Protein AF-M6V968-F1 (afdb_monomer_lite)

Secondary structure (DSSP, 8-state):
------SSHHHHHHHHHIIIIIIIITT---GGGTT--HHHHHHHH-

Organism: NCBI:txid28182

Structure (mmCIF, N/CA/C/O backbone):
data_AF-M6V968-F1
#
_entry.id   AF-M6V968-F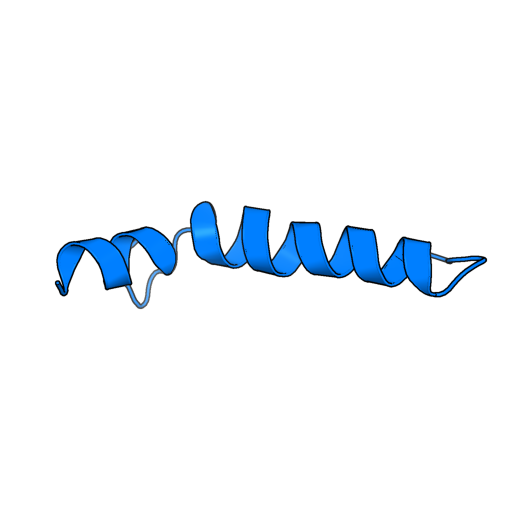1
#
loop_
_atom_site.group_PDB
_atom_site.id
_atom_site.type_symbol
_atom_site.label_atom_id
_atom_site.label_alt_id
_atom_site.label_comp_id
_atom_site.label_asym_id
_atom_site.label_entity_id
_atom_site.label_seq_id
_atom_site.pdbx_PDB_ins_code
_atom_site.Cartn_x
_atom_site.Cartn_y
_atom_site.Cartn_z
_atom_site.occupancy
_atom_site.B_iso_or_equiv
_atom_site.auth_seq_id
_atom_site.auth_comp_id
_atom_site.auth_asym_id
_atom_site.auth_atom_id
_atom_site.pdbx_PDB_model_num
ATOM 1 N N . MET A 1 1 ? -1.072 1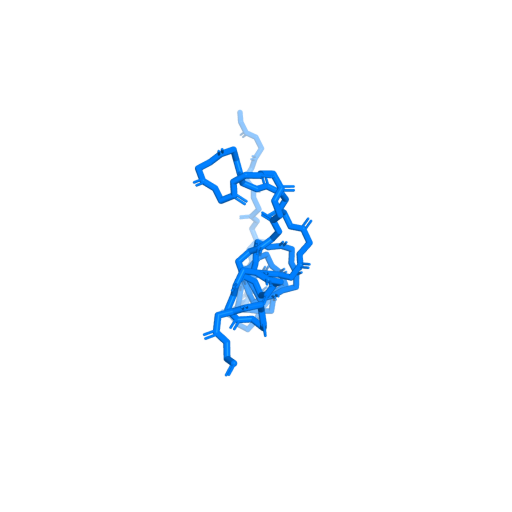0.031 -19.875 1.00 61.78 1 MET A N 1
ATOM 2 C CA . MET A 1 1 ? -0.959 9.159 -18.693 1.00 61.78 1 MET A CA 1
ATOM 3 C C . MET A 1 1 ? 0.432 8.579 -18.721 1.00 61.78 1 MET A C 1
ATOM 5 O O . MET A 1 1 ? 0.826 8.070 -19.764 1.00 61.78 1 MET A O 1
ATOM 9 N N . GLU A 1 2 ? 1.176 8.784 -17.646 1.00 84.50 2 GLU A N 1
ATOM 10 C CA . GLU A 1 2 ? 2.481 8.167 -17.425 1.00 84.50 2 GLU A CA 1
ATOM 11 C C . GLU A 1 2 ? 2.227 6.773 -16.841 1.00 84.50 2 GLU A C 1
ATOM 13 O O . GLU A 1 2 ? 1.335 6.623 -16.005 1.00 84.50 2 GLU A O 1
ATOM 18 N N . TYR A 1 3 ? 2.910 5.759 -17.365 1.00 85.19 3 TYR A N 1
ATOM 19 C CA . TYR A 1 3 ? 2.783 4.374 -16.918 1.00 85.19 3 TYR A CA 1
ATOM 20 C C . TYR A 1 3 ? 4.121 3.925 -16.358 1.00 85.19 3 TYR A C 1
ATOM 22 O O . TYR A 1 3 ? 5.159 4.221 -16.957 1.00 85.19 3 TYR A O 1
ATOM 30 N N . ASP A 1 4 ? 4.082 3.153 -15.280 1.00 87.12 4 ASP A N 1
ATOM 31 C CA . ASP A 1 4 ? 5.265 2.457 -14.800 1.00 87.12 4 ASP A CA 1
ATOM 32 C C . ASP A 1 4 ? 5.617 1.323 -15.767 1.00 87.12 4 ASP A C 1
ATOM 34 O O . ASP A 1 4 ? 4.767 0.517 -16.158 1.00 87.12 4 ASP A O 1
ATOM 38 N N . TYR A 1 5 ? 6.881 1.286 -16.186 1.00 93.62 5 TYR A N 1
ATOM 39 C CA . TYR A 1 5 ? 7.421 0.227 -17.027 1.00 93.62 5 TYR A CA 1
ATOM 40 C C . TYR A 1 5 ? 8.447 -0.576 -16.236 1.00 93.62 5 TYR A C 1
ATOM 42 O O . TYR A 1 5 ? 9.415 -0.021 -15.718 1.00 93.62 5 TYR A O 1
ATOM 50 N N . PHE A 1 6 ? 8.256 -1.892 -16.208 1.00 95.56 6 PHE A N 1
ATOM 51 C CA . PHE A 1 6 ? 9.146 -2.831 -15.536 1.00 95.56 6 PHE A CA 1
ATOM 52 C C . PHE A 1 6 ? 9.875 -3.677 -16.576 1.00 95.56 6 PHE A C 1
ATOM 54 O O . PHE A 1 6 ? 9.272 -4.166 -17.534 1.00 95.56 6 PHE A O 1
ATOM 61 N N . TYR A 1 7 ? 11.178 -3.868 -16.388 1.00 95.50 7 TYR A N 1
ATOM 62 C CA . TYR A 1 7 ? 11.987 -4.709 -17.271 1.00 95.50 7 TYR A CA 1
ATOM 63 C C . TYR A 1 7 ? 11.946 -6.173 -16.834 1.00 95.50 7 TYR A C 1
ATOM 65 O O . TYR A 1 7 ? 12.204 -7.070 -17.641 1.00 95.50 7 TYR A O 1
ATOM 73 N N . ARG A 1 8 ? 11.623 -6.421 -15.560 1.00 97.75 8 ARG A N 1
ATOM 74 C CA . ARG A 1 8 ? 11.510 -7.747 -14.954 1.00 97.75 8 ARG A CA 1
ATOM 75 C C . ARG A 1 8 ? 10.245 -7.837 -14.111 1.00 97.75 8 ARG A C 1
ATOM 77 O O . ARG A 1 8 ? 9.869 -6.880 -13.446 1.00 97.75 8 ARG A O 1
ATOM 84 N N . ILE A 1 9 ? 9.627 -9.017 -14.092 1.00 96.69 9 ILE A N 1
ATOM 85 C CA . ILE A 1 9 ? 8.411 -9.267 -13.301 1.00 96.69 9 ILE A CA 1
ATOM 86 C C . ILE A 1 9 ? 8.658 -9.001 -11.812 1.00 96.69 9 ILE A C 1
ATOM 88 O O . ILE A 1 9 ? 7.800 -8.418 -11.162 1.00 96.69 9 ILE A O 1
ATOM 92 N N . GLN A 1 10 ? 9.851 -9.326 -11.308 1.00 97.94 10 GLN A N 1
ATOM 93 C CA . GLN A 1 10 ? 10.206 -9.121 -9.902 1.00 97.94 10 GLN A CA 1
ATOM 94 C C . GLN A 1 10 ? 10.095 -7.652 -9.468 1.00 97.94 10 GLN A C 1
ATOM 96 O O . GLN A 1 10 ? 9.692 -7.375 -8.348 1.00 97.94 10 GLN A O 1
ATOM 101 N N . GLU A 1 11 ? 10.394 -6.705 -10.362 1.00 96.81 11 GLU A N 1
ATOM 102 C CA . GLU A 1 11 ? 10.297 -5.269 -10.060 1.00 96.81 11 GLU A CA 1
ATOM 103 C C . GLU A 1 11 ? 8.834 -4.843 -9.868 1.00 96.81 11 GLU A C 1
ATOM 105 O O . GLU A 1 11 ? 8.520 -4.037 -8.996 1.00 96.81 11 GLU A O 1
ATOM 110 N N . ALA A 1 12 ? 7.928 -5.419 -10.663 1.00 96.38 12 ALA A N 1
ATOM 111 C CA . ALA A 1 12 ? 6.496 -5.194 -10.519 1.00 96.38 12 ALA A CA 1
ATOM 112 C C . ALA A 1 12 ? 5.941 -5.884 -9.265 1.00 96.38 12 ALA A C 1
ATOM 114 O O . ALA A 1 12 ? 5.081 -5.323 -8.593 1.00 96.38 12 ALA A O 1
ATOM 115 N N . GLU A 1 13 ? 6.427 -7.087 -8.944 1.00 97.62 13 GLU A N 1
ATOM 116 C CA . GLU A 1 13 ? 6.027 -7.838 -7.748 1.00 97.62 13 GLU A CA 1
ATOM 117 C C . GLU A 1 13 ? 6.402 -7.098 -6.461 1.00 97.62 13 GLU A C 1
ATOM 119 O O . GLU A 1 13 ? 5.563 -6.986 -5.571 1.00 97.62 13 GLU A O 1
ATOM 124 N N . GLU A 1 14 ? 7.618 -6.550 -6.380 1.00 96.94 14 GLU A N 1
ATOM 125 C CA . GLU A 1 14 ? 8.069 -5.744 -5.237 1.00 96.94 14 GLU A CA 1
ATOM 126 C C . GLU A 1 14 ? 7.191 -4.500 -5.054 1.00 96.94 14 GLU A C 1
ATOM 128 O O . GLU A 1 14 ? 6.665 -4.267 -3.965 1.00 96.94 14 GLU A O 1
ATOM 133 N N . LEU A 1 15 ? 6.943 -3.748 -6.131 1.00 96.62 15 LEU A N 1
ATOM 134 C CA . LEU A 1 15 ? 6.102 -2.551 -6.067 1.00 96.62 15 LEU A CA 1
ATOM 135 C C . LEU A 1 15 ? 4.649 -2.883 -5.700 1.00 96.62 15 LEU A C 1
ATOM 137 O O . LEU A 1 15 ? 4.017 -2.163 -4.924 1.00 96.62 15 LEU A O 1
ATOM 141 N N . LEU A 1 16 ? 4.111 -3.981 -6.237 1.00 96.88 16 LEU A N 1
ATOM 142 C CA . LEU A 1 16 ? 2.770 -4.455 -5.906 1.00 96.88 16 LEU A CA 1
ATOM 143 C C . LEU A 1 16 ? 2.681 -4.870 -4.432 1.00 96.88 16 LEU A C 1
ATOM 145 O O . LEU A 1 16 ? 1.705 -4.529 -3.765 1.00 96.88 16 LEU A O 1
ATOM 149 N N . PHE A 1 17 ? 3.692 -5.577 -3.922 1.00 98.00 17 PHE A N 1
ATOM 150 C CA . PHE A 1 17 ? 3.760 -5.974 -2.519 1.00 98.00 17 PHE A CA 1
ATOM 151 C C . PHE A 1 17 ? 3.797 -4.752 -1.601 1.00 98.00 17 PHE A C 1
ATOM 153 O O . PHE A 1 17 ? 2.988 -4.665 -0.679 1.00 98.00 17 PHE A O 1
ATOM 160 N N . ASP A 1 18 ? 4.657 -3.773 -1.885 1.00 98.25 18 ASP A N 1
ATOM 161 C CA . ASP A 1 18 ? 4.725 -2.532 -1.108 1.00 98.25 18 ASP A CA 1
ATOM 162 C C . ASP A 1 18 ? 3.385 -1.785 -1.131 1.00 98.25 18 ASP A C 1
ATOM 164 O O . ASP A 1 18 ? 2.911 -1.296 -0.102 1.00 98.25 18 ASP A O 1
ATOM 168 N N . HIS A 1 19 ? 2.720 -1.741 -2.288 1.00 97.81 19 HIS A N 1
ATOM 169 C CA . HIS A 1 19 ? 1.417 -1.098 -2.397 1.00 97.81 19 HIS A CA 1
ATOM 170 C C . HIS A 1 19 ? 0.327 -1.824 -1.597 1.00 97.81 19 HIS A C 1
ATOM 172 O O . HIS A 1 19 ? -0.456 -1.170 -0.908 1.00 97.81 19 HIS A O 1
ATOM 178 N N . ILE A 1 20 ? 0.248 -3.152 -1.689 1.00 98.25 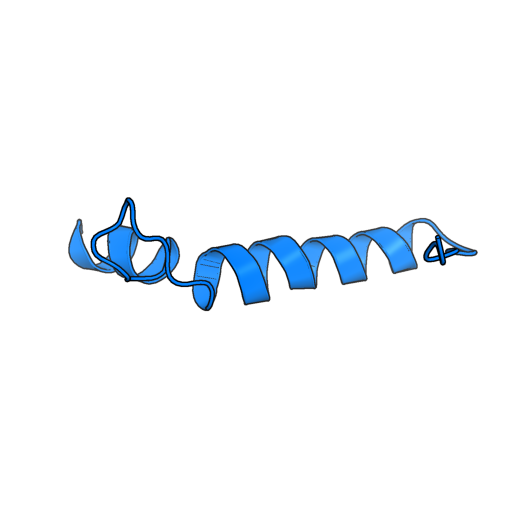20 ILE A N 1
ATOM 179 C CA . ILE A 1 20 ? -0.814 -3.936 -1.048 1.00 98.25 20 ILE A CA 1
ATOM 180 C C . ILE A 1 20 ? -0.526 -4.116 0.443 1.00 98.25 20 ILE A C 1
ATOM 182 O O . ILE A 1 20 ? -1.342 -3.746 1.281 1.00 98.25 20 ILE A O 1
ATOM 186 N N . GLU A 1 21 ? 0.632 -4.659 0.801 1.00 98.31 21 GLU A N 1
ATOM 187 C CA . GLU A 1 21 ? 0.895 -5.099 2.171 1.00 98.31 21 GLU A CA 1
ATOM 188 C C . GLU A 1 21 ? 1.371 -3.972 3.079 1.00 98.31 21 GLU A C 1
ATOM 190 O O . GLU A 1 21 ? 0.964 -3.892 4.240 1.00 98.31 21 GLU A O 1
ATOM 195 N N . VAL A 1 22 ? 2.224 -3.081 2.572 1.00 97.75 22 VAL A N 1
ATOM 196 C CA . VAL A 1 22 ? 2.758 -1.983 3.385 1.00 97.75 22 VAL A CA 1
ATOM 197 C C . VAL A 1 22 ? 1.791 -0.810 3.378 1.00 97.75 22 VAL A C 1
ATOM 199 O O . VAL A 1 22 ? 1.363 -0.361 4.440 1.00 97.75 22 VAL A O 1
ATOM 202 N N . TYR A 1 23 ? 1.410 -0.318 2.201 1.00 98.38 23 TYR A N 1
ATOM 203 C CA . TYR A 1 23 ? 0.533 0.842 2.125 1.00 98.38 23 TYR A CA 1
ATOM 204 C C . TYR A 1 23 ? -0.932 0.479 2.395 1.00 98.38 23 TYR A C 1
ATOM 206 O O . TYR A 1 23 ? -1.509 0.973 3.361 1.00 98.38 23 TYR A O 1
ATOM 214 N N . TYR A 1 24 ? -1.553 -0.377 1.582 1.00 98.38 24 TYR A N 1
ATOM 215 C CA . TYR A 1 24 ? -2.998 -0.601 1.656 1.00 98.38 24 TYR A CA 1
AT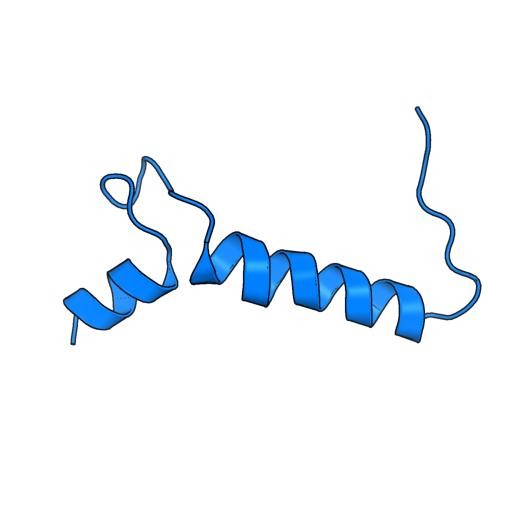OM 216 C C . TYR A 1 24 ? -3.419 -1.299 2.956 1.00 98.38 24 TYR A C 1
ATOM 218 O O . TYR A 1 24 ? -4.286 -0.790 3.662 1.00 98.38 24 TYR A O 1
ATOM 226 N N . ASN A 1 25 ? -2.788 -2.420 3.302 1.00 98.06 25 ASN A N 1
ATOM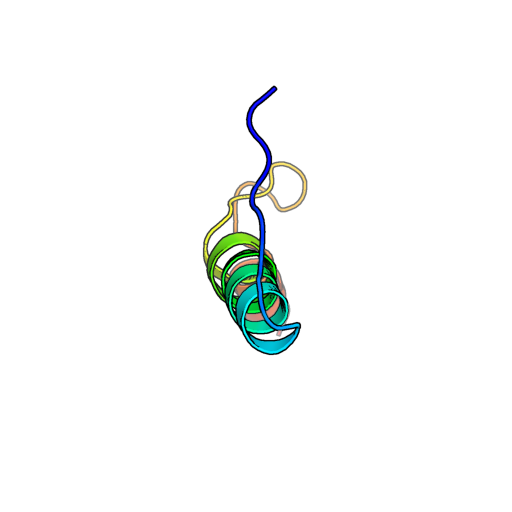 227 C CA . ASN A 1 25 ? -3.186 -3.224 4.455 1.00 98.06 25 ASN A CA 1
ATOM 228 C C . ASN A 1 25 ? -2.784 -2.583 5.790 1.00 98.06 25 ASN A C 1
ATOM 230 O O . ASN A 1 25 ? -3.565 -2.640 6.735 1.00 98.06 25 ASN A O 1
ATOM 234 N N . ARG A 1 26 ? -1.595 -1.968 5.891 1.00 97.94 26 ARG A N 1
ATOM 235 C CA . ARG A 1 26 ? -1.059 -1.478 7.180 1.00 97.94 26 ARG A CA 1
ATOM 236 C C . ARG A 1 26 ? -1.180 0.024 7.418 1.00 97.94 26 ARG A C 1
ATOM 238 O O . ARG A 1 26 ? -1.112 0.436 8.567 1.00 97.94 26 ARG A O 1
ATOM 245 N N . GLN A 1 27 ? -1.289 0.850 6.378 1.00 98.06 27 GLN A N 1
ATOM 246 C CA . GLN A 1 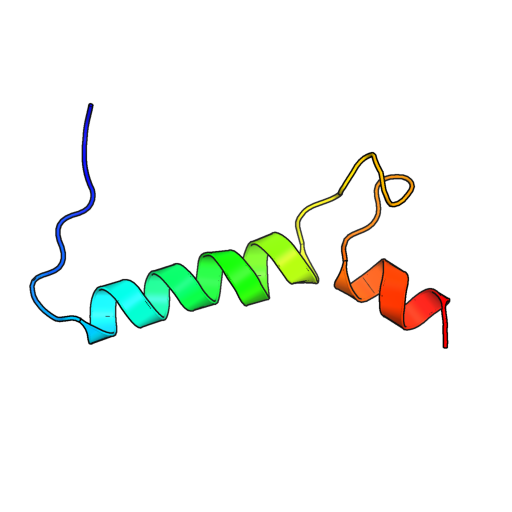27 ? -1.216 2.314 6.533 1.00 98.06 27 GLN A CA 1
ATOM 247 C C . GLN A 1 27 ? -2.465 3.043 6.041 1.00 98.06 27 GLN A C 1
ATOM 249 O O . GLN A 1 27 ? -2.822 4.098 6.567 1.00 98.06 27 GLN A O 1
ATOM 254 N N . ARG A 1 28 ? -3.124 2.533 4.999 1.00 97.94 28 ARG A N 1
ATOM 255 C CA . ARG A 1 28 ? -4.238 3.228 4.365 1.00 97.94 28 ARG A CA 1
ATOM 256 C C . ARG A 1 28 ? -5.477 3.161 5.250 1.00 97.94 28 ARG A C 1
ATOM 258 O O . ARG A 1 28 ? -6.102 2.117 5.384 1.00 97.94 28 ARG A O 1
ATOM 265 N N . SER A 1 29 ? -5.883 4.320 5.752 1.00 97.69 29 SER A N 1
ATOM 266 C CA . SER A 1 29 ? -7.168 4.499 6.425 1.00 97.69 29 SER A CA 1
ATOM 267 C C . SER A 1 29 ? -8.337 4.237 5.465 1.00 97.69 29 SER A C 1
ATOM 269 O O . SER A 1 29 ? -8.367 4.755 4.339 1.00 97.69 29 SER A O 1
ATOM 271 N N . HIS A 1 30 ? -9.310 3.439 5.909 1.00 97.19 30 HIS A N 1
ATOM 272 C CA . HIS A 1 30 ? -10.507 3.114 5.142 1.00 97.19 30 HIS A CA 1
ATOM 273 C C . HIS A 1 30 ? -11.756 3.666 5.836 1.00 97.19 30 HIS A C 1
ATOM 275 O O . HIS A 1 30 ? -12.059 3.299 6.965 1.00 97.19 30 HIS A O 1
ATOM 281 N N . SER A 1 31 ? -12.546 4.498 5.150 1.00 97.06 31 SER A N 1
ATOM 282 C CA . SER A 1 31 ? -13.773 5.078 5.730 1.00 97.06 31 SER A CA 1
ATOM 283 C C . SER A 1 31 ? -14.821 4.031 6.119 1.00 97.06 31 SER A C 1
ATOM 285 O O . SER A 1 31 ? -15.604 4.254 7.031 1.00 97.06 31 SER A O 1
ATOM 287 N N . TYR A 1 32 ? -14.828 2.889 5.429 1.00 96.69 32 TYR A N 1
ATOM 288 C CA . TYR A 1 32 ? -15.668 1.736 5.770 1.00 96.69 32 TYR A CA 1
ATOM 289 C C . TYR A 1 32 ? -15.242 1.042 7.075 1.00 96.69 32 TYR A C 1
ATOM 291 O O . TYR A 1 32 ? -16.073 0.428 7.729 1.00 96.69 32 TYR A O 1
ATOM 299 N N . LEU A 1 33 ? -13.965 1.148 7.447 1.00 97.00 33 LEU A N 1
ATOM 300 C CA . LEU A 1 33 ? -13.394 0.564 8.661 1.00 97.00 33 LEU A CA 1
ATOM 301 C C . LEU A 1 33 ? -13.249 1.637 9.749 1.00 97.00 33 LEU A C 1
ATOM 303 O O . LEU A 1 33 ? -12.227 1.698 10.416 1.00 97.00 33 LEU A O 1
ATOM 307 N N . ASP A 1 34 ? -14.205 2.564 9.856 1.00 96.50 34 ASP A N 1
ATOM 308 C CA . ASP A 1 34 ? -14.169 3.669 10.829 1.00 96.50 34 ASP A CA 1
ATOM 309 C C . ASP A 1 34 ? -12.850 4.466 10.833 1.00 96.50 34 ASP A C 1
ATOM 311 O O . ASP A 1 34 ? -12.389 4.964 11.858 1.00 96.50 34 ASP A O 1
ATOM 315 N N . PHE A 1 35 ? -12.260 4.627 9.646 1.00 97.12 35 PHE A N 1
ATOM 316 C CA . PHE A 1 35 ? -11.006 5.343 9.416 1.00 97.12 35 PHE A CA 1
ATOM 317 C C . PHE A 1 35 ? -9.751 4.704 10.034 1.00 97.12 35 PHE A C 1
ATOM 319 O O . PHE A 1 35 ? -8.728 5.388 10.130 1.00 97.12 35 PHE A O 1
ATOM 326 N N . VAL A 1 36 ? -9.761 3.403 10.333 1.00 97.81 36 VAL A N 1
ATOM 327 C CA . VAL A 1 36 ? -8.531 2.639 10.611 1.00 97.81 36 VAL A CA 1
ATOM 328 C C . VAL A 1 36 ? -8.028 1.893 9.371 1.00 97.81 36 VAL A C 1
ATOM 330 O O . VAL A 1 36 ? -8.717 1.818 8.343 1.00 97.81 36 VAL A O 1
ATOM 333 N N . SER A 1 37 ? -6.796 1.390 9.431 1.00 98.31 37 SER A N 1
ATOM 334 C CA . SER A 1 37 ? -6.257 0.487 8.412 1.00 98.31 37 SER A CA 1
ATOM 335 C C . SER A 1 37 ? -6.859 -0.922 8.522 1.00 98.31 37 SER A C 1
ATOM 337 O O . SER A 1 37 ? -7.326 -1.312 9.596 1.00 98.31 37 SER A O 1
ATOM 339 N N . PRO A 1 38 ? -6.840 -1.720 7.437 1.00 98.38 38 PRO A N 1
ATOM 340 C CA . PRO A 1 38 ? -7.251 -3.122 7.486 1.00 98.38 38 PRO A CA 1
ATOM 341 C C . PRO A 1 38 ? -6.548 -3.932 8.582 1.00 98.38 38 PRO A C 1
ATOM 343 O O . PRO A 1 38 ? -7.204 -4.682 9.295 1.00 98.38 38 PRO A O 1
ATOM 346 N N . ALA A 1 39 ? -5.238 -3.752 8.760 1.00 98.12 39 ALA A N 1
ATOM 347 C CA . ALA A 1 39 ? -4.482 -4.452 9.795 1.00 98.12 39 ALA A CA 1
ATOM 348 C C . ALA A 1 39 ? -4.948 -4.070 11.209 1.00 98.12 39 ALA A C 1
ATOM 350 O O . ALA A 1 39 ? -5.206 -4.955 12.019 1.00 98.12 39 ALA A O 1
ATOM 351 N N . GLU A 1 40 ? -5.124 -2.775 11.493 1.00 98.19 40 GLU A N 1
ATOM 352 C CA . GLU A 1 40 ? -5.645 -2.311 12.789 1.00 98.19 40 GLU A CA 1
ATOM 353 C C . GLU A 1 40 ? -7.072 -2.811 13.045 1.00 98.19 40 GLU A C 1
ATOM 355 O O . GLU A 1 40 ? -7.433 -3.107 14.182 1.00 98.19 40 GLU A O 1
ATOM 360 N N . PHE A 1 41 ? -7.901 -2.903 12.005 1.00 98.06 41 PHE A N 1
ATOM 361 C CA . PHE A 1 41 ? -9.251 -3.443 12.131 1.00 98.06 41 PHE A CA 1
ATOM 362 C C . PHE A 1 41 ? -9.232 -4.910 12.585 1.00 98.06 41 PHE A C 1
ATOM 364 O O . PHE A 1 41 ? -9.921 -5.256 13.543 1.00 98.06 41 PHE A O 1
ATOM 371 N N . GLU A 1 42 ? -8.412 -5.752 11.948 1.00 97.00 42 GLU A N 1
ATOM 372 C CA . GLU A 1 42 ? -8.261 -7.167 12.319 1.00 97.00 42 GLU A CA 1
ATOM 373 C C . GLU A 1 42 ? -7.647 -7.335 13.720 1.00 97.00 42 GLU A C 1
ATOM 375 O O . GLU A 1 42 ? -8.103 -8.172 14.497 1.00 97.00 42 GLU A O 1
ATOM 380 N N . GLU A 1 43 ? -6.655 -6.514 14.086 1.00 97.06 43 GLU A N 1
ATOM 381 C CA . GLU A 1 43 ? -6.039 -6.533 15.424 1.00 97.06 43 GLU A CA 1
ATOM 382 C C . GLU A 1 43 ? -7.037 -6.189 16.539 1.00 97.06 43 GLU A C 1
ATOM 384 O O . GLU A 1 43 ? -6.986 -6.791 17.609 1.00 97.06 43 GLU A O 1
ATOM 389 N N . ASN A 1 44 ? -7.962 -5.256 16.292 1.00 94.75 44 ASN A N 1
ATOM 390 C CA . ASN A 1 44 ? -9.005 -4.881 17.252 1.00 94.75 44 ASN A CA 1
ATOM 391 C C . ASN A 1 44 ? -10.178 -5.879 17.308 1.00 94.75 44 ASN A C 1
ATOM 393 O O . ASN A 1 44 ? -10.990 -5.806 18.232 1.00 94.75 44 ASN A O 1
ATOM 397 N N . ALA A 1 45 ? -10.305 -6.764 16.316 1.00 91.56 45 ALA A N 1
ATOM 398 C CA . ALA A 1 45 ? -11.341 -7.794 16.268 1.00 91.56 45 ALA A CA 1
ATOM 399 C C . ALA A 1 45 ? -10.959 -9.080 17.031 1.00 91.56 45 ALA A C 1
ATOM 401 O O . ALA A 1 45 ? -11.844 -9.897 17.305 1.00 91.56 45 ALA A O 1
ATOM 402 N N . ALA A 1 46 ? -9.671 -9.261 17.348 1.00 68.94 46 ALA A N 1
ATOM 403 C CA . ALA A 1 46 ? -9.120 -10.399 18.089 1.00 68.94 46 ALA A CA 1
ATOM 404 C C . ALA A 1 46 ? -9.319 -10.280 19.612 1.00 68.94 46 ALA A C 1
ATOM 406 O O . ALA A 1 46 ? -9.585 -11.334 20.240 1.00 68.94 46 ALA A O 1
#

InterPro domains:
  IPR001584 Integrase, catalytic core [PF13333] (5-43)

Radius of gyration: 14.07 Å; chains: 1; bounding box: 28×20×37 Å

Foldseek 3Di:
DDDDDDPDVVVVVVVVCCVVPVPQQQPAQDVVLVRHHNVVSVVVVD

Sequence (46 aa):
MEYDYFYRIQEAEELLFDHIEVYYNRQRSHSYLDFVSPAEFEENAA

pLDDT: mean 95.03, std 7.1, range [61.78, 98.38]